Protein AF-A0A0A9G4P6-F1 (afdb_monomer_lite)

Structure (mmCIF, N/CA/C/O backbone):
data_AF-A0A0A9G4P6-F1
#
_entry.id   AF-A0A0A9G4P6-F1
#
loop_
_atom_site.group_PDB
_atom_site.id
_atom_site.type_symbol
_atom_site.label_atom_id
_atom_site.label_alt_id
_atom_site.label_comp_id
_atom_site.label_asym_id
_atom_site.label_entity_id
_atom_site.label_seq_id
_atom_site.pdbx_PDB_ins_code
_atom_site.Cartn_x
_atom_site.Cartn_y
_atom_site.Cartn_z
_atom_site.occupancy
_atom_site.B_iso_or_equiv
_atom_site.auth_seq_id
_atom_site.auth_comp_id
_atom_site.auth_asym_id
_atom_site.auth_atom_id
_atom_site.pdbx_PDB_model_num
ATOM 1 N N . MET A 1 1 ? -52.754 10.888 39.721 1.00 36.53 1 MET A N 1
ATOM 2 C CA . MET A 1 1 ? -52.161 9.780 40.497 1.00 36.53 1 MET A CA 1
ATOM 3 C C . MET A 1 1 ? -51.011 9.268 39.647 1.00 36.53 1 MET A C 1
ATOM 5 O O . MET A 1 1 ? -51.289 8.807 38.555 1.00 36.53 1 MET A O 1
ATOM 9 N N . GLU A 1 2 ? -49.732 9.461 39.947 1.00 39.88 2 GLU A N 1
ATOM 10 C CA . GLU A 1 2 ? -49.059 9.785 41.205 1.00 39.88 2 GLU A CA 1
ATOM 11 C C . GLU A 1 2 ? -47.703 10.441 40.868 1.00 39.88 2 GLU A C 1
ATOM 13 O O . GLU A 1 2 ? -46.957 9.932 40.034 1.00 39.88 2 GLU A O 1
ATOM 18 N N . GLU A 1 3 ? -47.410 11.591 41.478 1.00 41.75 3 GLU A N 1
ATOM 19 C CA . GLU A 1 3 ? -46.043 12.083 41.680 1.00 41.75 3 GLU A CA 1
ATOM 20 C C . GLU A 1 3 ? -45.411 11.261 42.805 1.00 41.75 3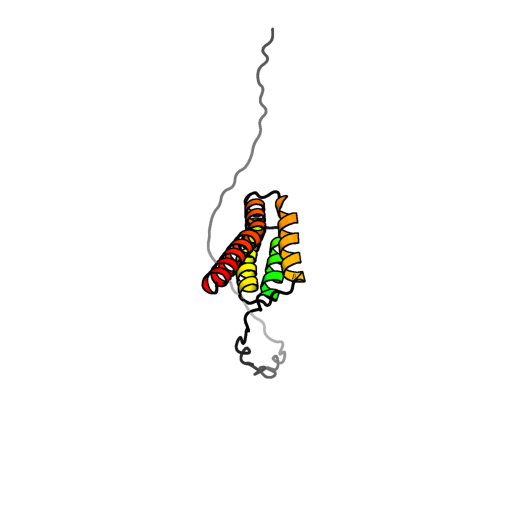 GLU A C 1
ATOM 22 O O . GLU A 1 3 ? -46.070 11.009 43.813 1.00 41.75 3 GLU A O 1
ATOM 27 N N . SER A 1 4 ? -44.115 10.961 42.726 1.00 42.72 4 SER A N 1
ATOM 28 C CA . SER A 1 4 ? -43.300 10.863 43.939 1.00 42.72 4 SER A CA 1
ATOM 29 C C . SER A 1 4 ? -41.861 11.279 43.674 1.00 42.72 4 SER A C 1
ATOM 31 O O . SER A 1 4 ? -41.212 10.866 42.716 1.00 42.72 4 SER A O 1
ATOM 33 N N . ARG A 1 5 ? -41.429 12.194 44.536 1.00 46.38 5 ARG A N 1
ATOM 34 C CA . ARG A 1 5 ? -40.248 13.044 44.468 1.00 46.38 5 ARG A CA 1
ATOM 35 C C . ARG A 1 5 ? -39.098 12.414 45.265 1.00 46.38 5 ARG A C 1
ATOM 37 O O . ARG A 1 5 ? -39.321 11.870 46.336 1.00 46.38 5 ARG A O 1
ATOM 44 N N . ILE A 1 6 ? -37.889 12.556 44.722 1.00 52.62 6 ILE A N 1
ATOM 45 C CA . ILE A 1 6 ? -36.623 12.972 45.365 1.00 52.62 6 ILE A CA 1
ATOM 46 C C . ILE A 1 6 ? -36.417 12.632 46.855 1.00 52.62 6 ILE A C 1
ATOM 48 O O . ILE A 1 6 ? -37.050 13.270 47.683 1.00 52.62 6 ILE A O 1
ATOM 52 N N . LEU A 1 7 ? -35.373 11.840 47.164 1.00 45.16 7 LEU A N 1
ATOM 53 C CA . LEU A 1 7 ? -34.382 12.010 48.261 1.00 45.16 7 LEU A CA 1
ATOM 54 C C . LEU A 1 7 ? -33.135 11.172 47.868 1.00 45.16 7 LEU A C 1
ATOM 56 O O . LEU A 1 7 ? -33.263 9.976 47.648 1.00 45.16 7 LEU A O 1
ATOM 60 N N . SER A 1 8 ? -31.973 11.720 47.496 1.00 42.62 8 SER A N 1
ATOM 61 C CA . SER A 1 8 ? -30.941 12.421 48.286 1.00 42.62 8 SER A CA 1
ATOM 62 C C . SER A 1 8 ? -30.312 11.599 49.426 1.00 42.62 8 SER A C 1
ATOM 64 O O . SER A 1 8 ? -30.886 11.464 50.501 1.00 42.62 8 SER A O 1
ATOM 66 N N . SER A 1 9 ? -29.091 11.110 49.182 1.00 45.00 9 SER A N 1
ATOM 67 C CA . SER A 1 9 ? -28.026 10.754 50.138 1.00 45.00 9 SER A CA 1
ATOM 68 C C . SER A 1 9 ? -26.774 10.542 49.264 1.00 45.00 9 SER A C 1
ATOM 70 O O . SER A 1 9 ? -26.799 9.702 48.378 1.00 45.00 9 SER A O 1
ATOM 72 N N . GLY A 1 10 ? -25.694 11.321 49.270 1.00 38.53 10 GLY A N 1
ATOM 73 C CA . GLY A 1 10 ? -25.133 12.200 50.279 1.00 38.53 10 GLY A CA 1
ATOM 74 C C . GLY A 1 10 ? -24.038 11.455 51.034 1.00 38.53 10 GLY A C 1
ATOM 75 O O . GLY A 1 10 ? -24.372 10.850 52.043 1.00 38.53 10 GLY A O 1
ATOM 76 N N . HIS A 1 11 ? -22.772 11.549 50.591 1.00 40.59 11 HIS A N 1
ATOM 77 C CA . HIS A 1 11 ? -21.598 11.995 51.380 1.00 40.59 11 HIS A CA 1
ATOM 78 C C . HIS A 1 11 ? -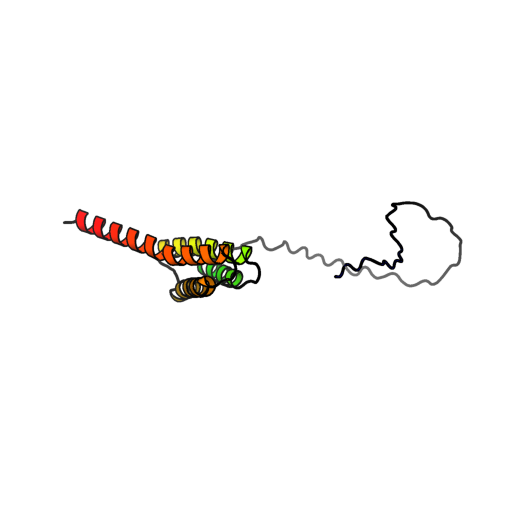20.255 11.840 50.607 1.00 40.59 11 HIS A C 1
ATOM 80 O O . HIS A 1 11 ? -20.215 11.107 49.621 1.00 40.59 11 HIS A O 1
ATOM 86 N N . PRO A 1 12 ? -19.194 12.599 50.977 1.00 50.03 12 PRO A N 1
ATOM 87 C CA . PRO A 1 12 ? -18.209 13.186 50.049 1.00 50.03 12 PRO A CA 1
ATOM 88 C C . PRO A 1 12 ? -16.737 12.772 50.326 1.00 50.03 12 PRO A C 1
ATOM 90 O O . PRO A 1 12 ? -16.500 11.876 51.131 1.00 50.03 12 PRO A O 1
ATOM 93 N N . THR A 1 13 ? -15.778 13.534 49.748 1.00 39.53 13 THR A N 1
ATOM 94 C CA . THR A 1 13 ? -14.382 13.799 50.225 1.00 39.53 13 THR A CA 1
ATOM 95 C C . THR A 1 13 ? -13.279 12.986 49.512 1.00 39.53 13 THR A C 1
ATOM 97 O O . THR A 1 13 ? -13.411 11.782 49.376 1.00 39.53 13 THR A O 1
ATOM 100 N N . ALA A 1 14 ? -12.148 13.516 49.021 1.00 44.56 14 ALA A N 1
ATOM 101 C CA . ALA A 1 14 ? -11.535 14.850 49.016 1.00 44.56 14 ALA A CA 1
ATOM 102 C C . ALA A 1 14 ? -10.689 15.040 47.742 1.00 44.56 14 ALA A C 1
ATOM 104 O O . ALA A 1 14 ? -10.095 14.097 47.222 1.00 44.56 14 ALA A O 1
ATOM 105 N N . ALA A 1 15 ? -10.573 16.296 47.315 1.00 44.50 15 ALA A N 1
ATOM 106 C CA . ALA A 1 15 ? -9.514 16.779 46.443 1.00 44.50 15 ALA A CA 1
ATOM 107 C C . ALA A 1 15 ? -8.233 17.050 47.252 1.00 44.50 15 ALA A C 1
ATOM 109 O O . ALA A 1 15 ? -8.311 17.509 48.391 1.00 44.50 15 ALA A O 1
ATOM 110 N N . ALA A 1 16 ? -7.067 16.875 46.634 1.00 38.06 16 ALA A N 1
ATOM 111 C CA . ALA A 1 16 ? -5.864 17.608 47.011 1.00 38.06 16 ALA A CA 1
ATOM 112 C C . ALA A 1 16 ? -5.024 17.872 45.756 1.00 38.06 16 ALA A C 1
ATOM 114 O O . ALA A 1 16 ? -4.481 16.957 45.139 1.00 38.06 16 ALA A O 1
ATOM 115 N N . SER A 1 17 ? -4.960 19.145 45.376 1.00 37.06 17 SER A N 1
ATOM 116 C CA . SER A 1 17 ? -4.044 19.670 44.368 1.00 37.06 17 SER A CA 1
ATOM 117 C C . SER A 1 17 ? -2.688 20.005 44.996 1.00 37.06 17 SER A C 1
ATOM 119 O O . SER A 1 17 ? -2.644 20.570 46.079 1.00 37.06 17 SER A O 1
ATOM 121 N N . SER A 1 18 ? -1.627 19.700 44.241 1.00 35.84 18 SER A N 1
ATOM 122 C CA . SER A 1 18 ? -0.380 20.457 44.010 1.00 35.84 18 SER A CA 1
ATOM 123 C C . SER A 1 18 ? 0.297 21.234 45.153 1.00 35.84 18 SER A C 1
ATOM 125 O O . SER A 1 18 ? -0.267 22.190 45.673 1.00 35.84 18 SER A O 1
ATOM 127 N N . SER A 1 19 ? 1.608 21.009 45.326 1.00 37.25 19 SER A N 1
ATOM 128 C CA . SER A 1 19 ? 2.570 22.126 45.302 1.00 37.25 19 SER A CA 1
ATOM 129 C C . SER A 1 19 ? 4.022 21.686 45.070 1.00 37.25 19 SER A C 1
ATOM 131 O O . SER A 1 19 ? 4.481 20.652 45.547 1.00 37.25 19 SER A O 1
ATOM 133 N N . PHE A 1 20 ? 4.707 22.545 44.319 1.00 36.03 20 PHE A N 1
ATOM 134 C CA . PHE A 1 20 ? 6.096 22.546 43.873 1.00 36.03 20 PHE A CA 1
ATOM 135 C C . PHE A 1 20 ? 7.147 22.768 44.985 1.00 36.03 20 PHE A C 1
ATOM 137 O O . PHE A 1 20 ? 6.913 23.525 45.917 1.00 36.03 20 PHE A O 1
ATOM 144 N N . LEU A 1 21 ? 8.346 22.226 44.717 1.00 40.72 21 LEU A N 1
ATOM 145 C CA . LEU A 1 21 ? 9.709 22.734 44.987 1.00 40.72 21 LEU A CA 1
ATOM 146 C C . LEU A 1 21 ? 10.215 23.046 46.418 1.00 40.72 21 LEU A C 1
ATOM 148 O O . LEU A 1 21 ? 9.710 23.911 47.119 1.00 40.72 21 LEU A O 1
ATOM 152 N N . ALA A 1 22 ? 11.433 22.519 46.636 1.00 34.62 22 ALA A N 1
ATOM 153 C CA . ALA A 1 22 ? 12.646 23.194 47.134 1.00 34.62 22 ALA A CA 1
ATOM 154 C C . ALA A 1 22 ? 13.140 22.916 48.569 1.00 34.62 22 ALA A C 1
ATOM 156 O O . ALA A 1 22 ? 12.433 23.150 49.538 1.00 34.62 22 ALA A O 1
ATOM 157 N N . ARG A 1 23 ? 14.466 22.644 48.617 1.00 38.22 23 ARG A N 1
ATOM 158 C CA . ARG A 1 23 ? 15.457 22.982 49.674 1.00 38.22 23 ARG A CA 1
ATOM 159 C C . ARG A 1 23 ? 15.334 22.220 51.006 1.00 38.22 23 ARG A C 1
ATOM 161 O O . ARG A 1 23 ? 14.251 22.092 51.537 1.00 38.22 23 ARG A O 1
ATOM 168 N N . SER A 1 24 ? 16.375 21.716 51.674 1.00 34.97 24 SER A N 1
ATOM 169 C CA . SER A 1 24 ? 17.844 21.751 51.571 1.00 34.97 24 SER A CA 1
ATOM 170 C C . SER A 1 24 ? 18.406 20.661 52.516 1.00 34.97 24 SER A C 1
ATOM 172 O O . SER A 1 24 ? 17.766 20.351 53.516 1.00 34.97 24 SER A O 1
ATOM 174 N N . HIS A 1 25 ? 19.616 20.143 52.267 1.00 43.25 25 HIS A N 1
ATOM 175 C CA . HIS A 1 25 ? 20.457 19.473 53.289 1.00 43.25 25 HIS A CA 1
ATOM 176 C C . HIS A 1 25 ? 20.969 20.503 54.328 1.00 43.25 25 HIS A C 1
ATOM 178 O O . HIS A 1 25 ? 21.047 21.682 53.960 1.00 43.25 25 HIS A O 1
ATOM 184 N N . PRO A 1 26 ? 21.337 20.127 55.582 1.00 45.78 26 PRO A N 1
ATOM 185 C CA . PRO A 1 26 ? 22.741 19.742 55.874 1.00 45.78 26 PRO A CA 1
ATOM 186 C C . PRO A 1 26 ? 23.008 18.855 57.130 1.00 45.78 26 PRO A C 1
ATOM 188 O O . PRO A 1 26 ? 22.168 18.725 58.014 1.00 45.78 26 PRO A O 1
ATOM 191 N N . GLY A 1 27 ? 24.251 18.350 57.233 1.00 32.62 27 GLY A N 1
ATOM 192 C CA . GLY A 1 27 ? 24.921 17.860 58.462 1.00 32.62 27 GLY A CA 1
ATOM 193 C C . GLY A 1 27 ? 25.325 16.382 58.358 1.00 32.62 27 GLY A C 1
ATOM 194 O O . GLY A 1 27 ? 24.446 15.534 58.366 1.00 32.62 27 GLY A O 1
ATOM 195 N N . LEU A 1 28 ? 26.567 15.957 58.078 1.00 40.78 28 LEU A N 1
ATOM 196 C CA . LEU A 1 28 ? 27.918 16.257 58.602 1.00 40.78 28 LEU A CA 1
ATOM 197 C C . LEU A 1 28 ? 28.144 15.795 60.051 1.00 40.78 28 LEU A C 1
ATOM 199 O O . LEU A 1 28 ? 27.736 16.493 60.967 1.00 40.78 28 LEU A O 1
ATOM 203 N N . ILE A 1 29 ? 28.802 14.634 60.191 1.00 48.56 29 ILE A N 1
ATOM 204 C CA . ILE A 1 29 ? 29.893 14.219 61.111 1.00 48.56 29 ILE A CA 1
ATOM 205 C C . ILE A 1 29 ? 30.197 12.733 60.800 1.00 48.56 29 ILE A C 1
ATOM 207 O O . ILE A 1 29 ? 29.315 12.034 60.311 1.00 48.56 29 ILE A O 1
ATOM 211 N N . ASP A 1 30 ? 31.318 12.103 61.123 1.00 36.75 30 ASP A N 1
ATOM 212 C CA . ASP A 1 30 ? 32.750 12.410 61.168 1.00 36.75 30 ASP A CA 1
ATOM 213 C C . ASP A 1 30 ? 33.433 11.053 61.483 1.00 36.75 30 ASP A C 1
ATOM 215 O O . ASP A 1 30 ? 32.822 10.207 62.131 1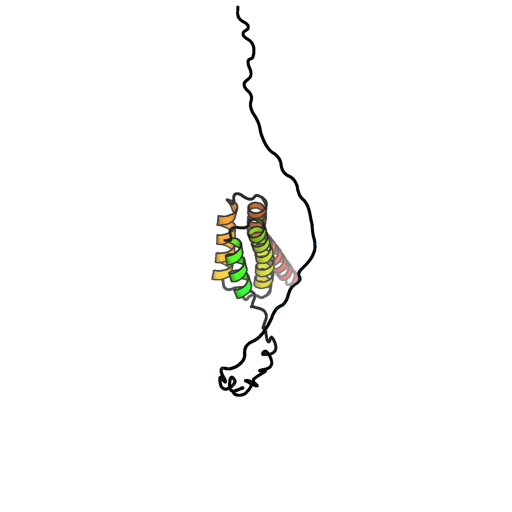.00 36.75 30 ASP A O 1
ATOM 219 N N . GLU A 1 31 ? 34.661 10.857 61.001 1.00 43.97 31 GLU A N 1
ATOM 220 C CA . GLU A 1 31 ? 35.662 9.837 61.380 1.00 43.97 31 GLU A CA 1
ATOM 221 C C . GLU A 1 31 ? 35.307 8.325 61.436 1.00 43.97 31 GLU A C 1
ATOM 223 O O . GLU A 1 31 ? 34.536 7.852 62.265 1.00 43.97 31 GLU A O 1
ATOM 228 N N . ARG A 1 32 ? 36.055 7.496 60.675 1.00 42.72 32 ARG A N 1
ATOM 229 C CA . ARG A 1 32 ? 37.221 6.734 61.205 1.00 42.72 32 ARG A CA 1
ATOM 230 C C . ARG A 1 32 ? 37.741 5.654 60.229 1.00 42.72 32 ARG A C 1
ATOM 232 O O . ARG A 1 32 ? 37.234 4.546 60.148 1.00 42.72 32 ARG A O 1
ATOM 239 N N . ILE A 1 33 ? 38.787 6.043 59.502 1.00 44.84 33 ILE A N 1
ATOM 240 C CA . ILE A 1 33 ? 40.035 5.343 59.129 1.00 44.84 33 ILE A CA 1
ATOM 241 C C . ILE A 1 33 ? 40.064 3.791 59.039 1.00 44.84 33 ILE A C 1
ATOM 243 O O . ILE A 1 33 ? 39.925 3.085 60.033 1.00 44.84 33 ILE A O 1
ATOM 247 N N . ALA A 1 34 ? 40.526 3.361 57.852 1.00 46.22 34 ALA A N 1
ATOM 248 C CA . ALA A 1 34 ? 41.326 2.175 57.498 1.00 46.22 34 ALA A CA 1
ATOM 249 C C . ALA A 1 34 ? 40.631 0.835 57.195 1.00 46.22 34 ALA A C 1
ATOM 251 O O . ALA A 1 34 ? 40.487 -0.030 58.051 1.00 46.22 34 ALA A O 1
ATOM 252 N N . ALA A 1 35 ? 40.449 0.589 55.896 1.00 42.91 35 ALA A N 1
ATOM 253 C CA . ALA A 1 35 ? 40.930 -0.643 55.278 1.00 42.91 35 ALA A CA 1
ATOM 254 C C . ALA A 1 35 ? 41.494 -0.305 53.888 1.00 42.91 35 ALA A C 1
ATOM 256 O O . ALA A 1 35 ? 40.798 0.228 53.025 1.00 42.91 35 ALA A O 1
ATOM 257 N N . THR A 1 36 ? 42.792 -0.540 53.721 1.00 50.53 36 THR A N 1
ATOM 258 C CA . THR A 1 36 ? 43.507 -0.452 52.448 1.00 50.53 36 THR A CA 1
ATOM 259 C C . THR A 1 36 ? 43.037 -1.594 51.558 1.00 50.53 36 THR A C 1
ATOM 261 O O . THR A 1 36 ? 43.455 -2.726 51.771 1.00 50.53 36 THR A O 1
ATOM 264 N N . GLU A 1 37 ? 42.209 -1.305 50.558 1.00 48.00 37 GLU A N 1
ATOM 265 C CA . GLU A 1 37 ? 41.957 -2.239 49.459 1.00 48.00 37 GLU A CA 1
ATOM 266 C C . GLU A 1 37 ? 42.699 -1.746 48.202 1.00 48.00 37 GLU A C 1
ATOM 268 O O . GLU A 1 37 ? 42.609 -0.557 47.867 1.00 48.00 37 GLU A O 1
ATOM 273 N N . PRO A 1 38 ? 43.490 -2.601 47.524 1.00 47.50 38 PRO A N 1
ATOM 274 C CA . PRO A 1 38 ? 44.304 -2.201 46.381 1.00 47.50 38 PRO A CA 1
ATOM 275 C C . PRO A 1 38 ? 43.405 -1.758 45.223 1.00 47.50 38 PRO A C 1
ATOM 277 O O . PRO A 1 38 ? 42.450 -2.445 44.868 1.00 47.50 38 PRO A O 1
ATOM 280 N N . GLY A 1 39 ? 43.708 -0.598 44.637 1.00 47.47 39 GLY A N 1
ATOM 281 C CA . GLY A 1 39 ? 42.863 0.039 43.627 1.00 47.47 39 GLY A CA 1
ATOM 282 C C . GLY A 1 39 ? 42.539 -0.853 42.417 1.00 47.47 39 GLY A C 1
ATOM 283 O O . GLY A 1 39 ? 43.314 -1.752 42.078 1.00 47.47 39 GLY A O 1
ATOM 284 N N . PRO A 1 40 ? 41.424 -0.592 41.709 1.00 49.06 40 PRO A N 1
ATOM 285 C CA . PRO A 1 40 ? 41.115 -1.320 40.493 1.00 49.06 40 PRO A CA 1
ATOM 286 C C . PRO A 1 40 ? 42.206 -1.022 39.468 1.00 49.06 40 PRO A C 1
ATOM 288 O O . PRO A 1 40 ? 42.416 0.125 39.065 1.00 49.06 40 PRO A O 1
ATOM 291 N N . SER A 1 41 ? 42.917 -2.066 39.049 1.00 48.53 41 SER A N 1
ATOM 292 C CA . SER A 1 41 ? 43.836 -1.989 37.927 1.00 48.53 41 SER A CA 1
ATOM 293 C C . SER A 1 41 ? 43.090 -1.392 36.734 1.00 48.53 41 SER A C 1
ATOM 295 O O . SER A 1 41 ? 42.174 -2.015 36.193 1.00 48.53 41 SER A O 1
ATOM 297 N N . LEU A 1 42 ? 43.483 -0.188 36.315 1.00 58.91 42 LEU A N 1
ATOM 298 C CA . LEU A 1 42 ? 43.141 0.379 35.014 1.00 58.91 42 LEU A CA 1
ATOM 299 C C . LEU A 1 42 ? 43.843 -0.460 33.942 1.00 58.91 42 LEU A C 1
ATOM 301 O O . LEU A 1 42 ? 44.843 -0.067 33.342 1.00 58.91 42 LEU A O 1
ATOM 305 N N . ALA A 1 43 ? 43.317 -1.660 33.715 1.00 50.41 43 ALA A N 1
ATOM 306 C CA . ALA A 1 43 ? 43.641 -2.465 32.564 1.00 50.41 43 ALA A CA 1
ATOM 307 C C . ALA A 1 43 ? 43.088 -1.731 31.339 1.00 50.41 43 ALA A C 1
ATOM 309 O O . ALA A 1 43 ? 41.910 -1.802 31.013 1.00 50.41 43 ALA A O 1
ATOM 310 N N . LYS A 1 44 ? 43.981 -0.959 30.717 1.00 54.62 44 LYS A N 1
ATOM 311 C CA . LYS A 1 44 ? 44.082 -0.761 29.271 1.00 54.62 44 LYS A CA 1
ATOM 312 C C . LYS A 1 44 ? 42.740 -0.469 28.583 1.00 54.62 44 LYS A C 1
ATOM 314 O O . LYS A 1 44 ? 42.044 -1.373 28.134 1.00 54.62 44 LYS A O 1
ATOM 319 N N . ARG A 1 45 ? 42.441 0.829 28.425 1.00 60.78 45 ARG A N 1
ATOM 320 C CA . ARG A 1 45 ? 41.433 1.351 27.482 1.00 60.78 45 ARG A CA 1
ATOM 321 C C . ARG A 1 45 ? 41.413 0.493 26.204 1.00 60.78 45 ARG A C 1
ATOM 323 O O . ARG A 1 45 ? 42.449 0.446 25.531 1.00 60.78 45 ARG A O 1
ATOM 330 N N . PRO A 1 46 ? 40.280 -0.113 25.816 1.00 51.69 46 PRO A N 1
ATOM 331 C CA . PRO A 1 46 ? 40.119 -0.629 24.469 1.00 51.69 46 PRO A CA 1
ATOM 332 C C . PRO A 1 46 ? 40.142 0.566 23.512 1.00 51.69 46 PRO A C 1
ATOM 334 O O . PRO A 1 46 ? 39.147 1.255 23.309 1.00 51.69 46 PRO A O 1
ATOM 337 N N . ARG A 1 47 ? 41.314 0.878 22.952 1.00 60.81 47 ARG A N 1
ATOM 338 C CA . ARG A 1 47 ? 41.386 1.709 21.752 1.00 60.81 47 ARG A CA 1
ATOM 339 C C . ARG A 1 47 ? 40.991 0.831 20.578 1.00 60.81 47 ARG A C 1
ATOM 341 O O . ARG A 1 47 ? 41.857 0.255 19.935 1.00 60.81 47 ARG A O 1
ATOM 348 N N . VAL A 1 48 ? 39.697 0.761 20.309 1.00 55.84 48 VAL A N 1
ATOM 349 C CA . VAL A 1 48 ? 39.192 0.544 18.954 1.00 55.84 48 VAL A CA 1
ATOM 350 C C . VAL A 1 48 ? 38.010 1.490 18.791 1.00 55.84 48 VAL A C 1
ATOM 352 O O . VAL A 1 48 ? 36.853 1.109 18.917 1.00 55.84 48 VAL A O 1
ATOM 355 N N . ALA A 1 49 ? 38.317 2.763 18.539 1.00 61.66 49 ALA A N 1
ATOM 356 C CA . ALA A 1 49 ? 37.430 3.557 17.706 1.00 61.66 49 ALA A CA 1
ATOM 357 C C . ALA A 1 49 ? 37.606 2.994 16.292 1.00 61.66 49 ALA A C 1
ATOM 359 O O . ALA A 1 49 ? 38.438 3.473 15.525 1.00 61.66 49 ALA A O 1
ATOM 360 N N . ALA A 1 50 ? 36.917 1.889 16.001 1.00 65.88 50 ALA A N 1
ATOM 361 C CA . ALA A 1 50 ? 36.617 1.574 14.621 1.00 65.88 50 ALA A CA 1
ATOM 362 C C . ALA A 1 50 ? 35.731 2.726 14.159 1.00 65.88 50 ALA A C 1
ATOM 364 O O . ALA A 1 50 ? 34.694 2.993 14.773 1.00 65.88 50 ALA A O 1
ATOM 365 N N . GLU A 1 51 ? 36.204 3.462 13.159 1.00 62.38 51 GLU A N 1
ATOM 366 C CA . GLU A 1 51 ? 35.356 4.393 12.436 1.00 62.38 51 GLU A CA 1
ATOM 367 C C . GLU A 1 51 ? 34.060 3.641 12.089 1.00 62.38 51 GLU A C 1
ATOM 369 O O . GLU A 1 51 ? 34.152 2.492 11.630 1.00 62.38 51 GLU A O 1
ATOM 374 N N . PRO A 1 52 ? 32.862 4.191 12.374 1.00 65.06 52 PRO A N 1
ATOM 375 C CA . PRO A 1 52 ? 31.646 3.566 11.884 1.00 65.06 52 PRO A CA 1
ATOM 376 C C . PRO A 1 52 ? 31.828 3.374 10.377 1.00 65.06 52 PRO A C 1
ATOM 378 O O . PRO A 1 52 ? 32.244 4.330 9.716 1.00 65.06 52 PRO A O 1
ATOM 381 N N . PRO A 1 53 ? 31.592 2.165 9.830 1.00 63.09 53 PRO A N 1
ATOM 382 C CA . PRO A 1 53 ? 31.672 1.978 8.393 1.00 63.09 53 PRO A CA 1
ATOM 383 C C . PRO A 1 53 ? 30.824 3.075 7.762 1.00 63.09 53 PRO A C 1
ATOM 385 O O . PRO A 1 53 ? 29.664 3.251 8.154 1.00 63.09 53 PRO A O 1
ATOM 388 N N . ALA A 1 54 ? 31.432 3.853 6.858 1.00 62.81 54 ALA A N 1
ATOM 389 C CA . ALA A 1 54 ? 30.717 4.864 6.097 1.00 62.81 54 ALA A CA 1
ATOM 390 C C . ALA A 1 54 ? 29.406 4.225 5.625 1.00 62.81 54 ALA A C 1
ATOM 392 O O . ALA A 1 54 ? 29.455 3.076 5.167 1.00 62.81 54 ALA A O 1
ATOM 393 N N . PRO A 1 55 ? 28.247 4.885 5.789 1.00 56.56 55 PRO A N 1
ATOM 394 C CA . PRO A 1 55 ? 26.973 4.309 5.408 1.00 56.56 55 PRO A CA 1
ATOM 395 C C . PRO A 1 55 ? 26.944 4.199 3.883 1.00 56.56 55 PRO A C 1
ATOM 397 O O . PRO A 1 55 ? 26.389 5.033 3.180 1.00 56.56 55 PRO A O 1
ATOM 400 N N . GLY A 1 56 ? 27.554 3.140 3.357 1.00 54.59 56 GLY A N 1
ATOM 401 C CA . GLY A 1 56 ? 27.365 2.629 2.013 1.00 54.59 56 GLY A CA 1
ATOM 402 C C . GLY A 1 56 ? 26.018 1.927 1.967 1.00 54.59 56 GLY A C 1
ATOM 403 O O . GLY A 1 56 ? 25.935 0.742 1.661 1.00 54.59 56 GLY A O 1
ATOM 404 N N . GLY A 1 57 ? 24.963 2.637 2.361 1.00 52.12 57 GLY A N 1
ATOM 405 C CA . GLY A 1 57 ? 23.601 2.190 2.176 1.00 52.12 57 GLY A CA 1
ATOM 406 C C . GLY A 1 57 ? 23.278 2.367 0.707 1.00 52.12 57 GLY A C 1
ATOM 407 O O . GLY A 1 57 ? 22.808 3.426 0.304 1.00 52.12 57 GLY A O 1
ATOM 408 N N . SER A 1 58 ? 23.552 1.343 -0.103 1.00 63.44 58 SER A N 1
ATOM 409 C CA . SER A 1 58 ? 22.796 1.180 -1.341 1.00 63.44 58 SER A CA 1
ATOM 410 C C . SER A 1 58 ? 21.328 1.210 -0.929 1.00 63.44 58 SER A C 1
ATOM 412 O O . SER A 1 58 ? 20.910 0.406 -0.091 1.00 63.44 58 SER A O 1
ATOM 414 N N . ALA A 1 59 ? 20.591 2.213 -1.415 1.00 69.50 59 ALA A N 1
ATOM 415 C CA . ALA A 1 59 ? 19.169 2.317 -1.138 1.00 69.50 59 ALA A CA 1
ATOM 416 C C . ALA A 1 59 ? 18.519 0.966 -1.479 1.00 69.50 59 ALA A C 1
ATOM 418 O O . ALA A 1 59 ? 18.882 0.373 -2.504 1.00 69.50 59 ALA A O 1
ATOM 419 N N . PRO A 1 60 ? 17.636 0.435 -0.613 1.00 75.44 60 PRO A N 1
ATOM 420 C CA . PRO A 1 60 ? 16.964 -0.820 -0.900 1.00 75.44 6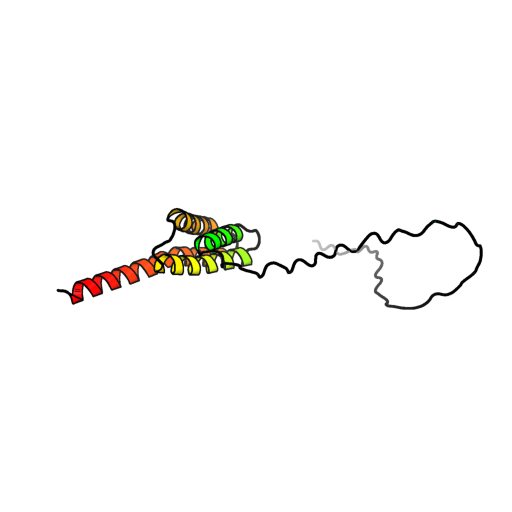0 PRO A CA 1
ATOM 421 C C . PRO A 1 60 ? 16.300 -0.707 -2.272 1.00 75.44 60 PRO A C 1
ATOM 423 O O . PRO A 1 60 ? 15.602 0.263 -2.546 1.00 75.44 60 PRO A O 1
ATOM 426 N N . GLY A 1 61 ? 16.567 -1.677 -3.149 1.00 87.88 61 GLY A N 1
ATOM 427 C CA . GLY A 1 61 ? 15.962 -1.689 -4.477 1.00 87.88 61 GLY A CA 1
ATOM 428 C C . GLY A 1 61 ? 14.430 -1.709 -4.386 1.00 87.88 61 GLY A C 1
ATOM 429 O O . GLY A 1 61 ? 13.884 -2.132 -3.359 1.00 87.88 61 GLY A O 1
ATOM 430 N N . PRO A 1 62 ? 13.724 -1.341 -5.466 1.00 89.56 62 PRO A N 1
ATOM 431 C CA . PRO A 1 62 ? 12.272 -1.151 -5.445 1.00 89.56 62 PRO A CA 1
ATOM 432 C C . PRO A 1 62 ? 11.526 -2.404 -4.961 1.00 89.56 62 PRO A C 1
ATOM 434 O O . PRO A 1 62 ? 10.507 -2.317 -4.283 1.00 89.56 62 PRO A O 1
ATOM 437 N N . GLU A 1 63 ? 12.050 -3.602 -5.239 1.00 91.62 63 GLU A N 1
ATOM 438 C CA . GLU A 1 63 ? 11.458 -4.853 -4.756 1.00 91.62 63 GLU A CA 1
ATOM 439 C C . GLU A 1 63 ? 11.518 -4.999 -3.227 1.00 91.62 63 GLU A C 1
ATOM 441 O O . GLU A 1 63 ? 10.550 -5.432 -2.597 1.00 91.62 63 GLU A O 1
ATOM 446 N N . ALA A 1 64 ? 12.648 -4.637 -2.621 1.00 92.88 64 ALA A N 1
ATOM 447 C CA . ALA A 1 64 ? 12.809 -4.664 -1.173 1.00 92.88 64 ALA A CA 1
ATOM 448 C C . ALA A 1 64 ? 11.918 -3.606 -0.509 1.00 92.88 64 ALA A C 1
ATOM 450 O O . ALA A 1 64 ? 11.284 -3.891 0.509 1.00 92.88 64 ALA A O 1
ATOM 451 N N . GLU A 1 65 ? 11.807 -2.428 -1.124 1.00 94.62 65 GLU A N 1
ATOM 452 C CA . GLU A 1 65 ? 10.910 -1.366 -0.675 1.00 94.62 65 GLU A CA 1
ATOM 453 C C . GLU A 1 65 ? 9.437 -1.796 -0.738 1.00 94.62 65 GLU A C 1
ATOM 455 O O . GLU A 1 65 ? 8.724 -1.697 0.261 1.00 94.62 65 GLU A O 1
ATOM 460 N N . ALA A 1 66 ? 8.994 -2.397 -1.846 1.00 95.06 66 ALA A N 1
ATOM 461 C CA . ALA A 1 66 ? 7.640 -2.932 -1.972 1.00 95.06 66 ALA A CA 1
ATOM 462 C C . ALA A 1 66 ? 7.324 -3.969 -0.882 1.00 95.06 66 ALA A C 1
ATOM 464 O O . ALA A 1 66 ? 6.260 -3.929 -0.264 1.00 95.06 66 ALA A O 1
ATOM 465 N N . ARG A 1 67 ? 8.258 -4.882 -0.583 1.00 95.75 67 ARG A N 1
ATOM 466 C CA . ARG A 1 67 ? 8.090 -5.882 0.488 1.00 95.75 67 ARG A CA 1
ATOM 467 C C . ARG A 1 67 ? 8.003 -5.238 1.876 1.00 95.75 67 ARG A C 1
ATOM 469 O O . ARG A 1 67 ? 7.200 -5.680 2.705 1.00 95.75 67 ARG A O 1
ATOM 476 N N . ALA A 1 68 ? 8.795 -4.197 2.134 1.00 97.12 68 ALA A N 1
ATOM 477 C CA . ALA A 1 68 ? 8.737 -3.443 3.384 1.00 97.12 68 ALA A CA 1
ATOM 478 C C . ALA A 1 68 ? 7.388 -2.724 3.535 1.00 97.12 68 ALA A C 1
ATOM 480 O O . ALA A 1 68 ? 6.739 -2.840 4.576 1.00 97.12 68 ALA A O 1
ATOM 481 N N . LEU A 1 69 ? 6.912 -2.074 2.473 1.00 97.94 69 LEU A N 1
ATOM 482 C CA . LEU A 1 69 ? 5.623 -1.390 2.463 1.00 97.94 69 LEU A CA 1
ATOM 483 C C . LEU A 1 69 ? 4.451 -2.368 2.611 1.00 97.94 69 LEU A C 1
ATOM 485 O O . LEU A 1 69 ? 3.554 -2.106 3.403 1.00 97.94 69 LEU A O 1
ATOM 489 N N . VAL A 1 70 ? 4.472 -3.534 1.955 1.00 97.62 70 VAL A N 1
ATOM 490 C CA . VAL A 1 70 ? 3.472 -4.596 2.196 1.00 97.62 70 VAL A CA 1
ATOM 491 C C . VAL A 1 70 ? 3.468 -5.023 3.665 1.00 97.62 70 VAL A C 1
ATOM 493 O O . VAL A 1 70 ? 2.406 -5.233 4.248 1.00 97.62 70 VAL A O 1
ATOM 496 N N . SER A 1 71 ? 4.639 -5.118 4.297 1.00 97.62 71 SER A N 1
ATOM 497 C CA . SER A 1 71 ? 4.729 -5.445 5.724 1.00 97.62 71 SER A CA 1
ATOM 498 C C . SER A 1 71 ? 4.106 -4.345 6.593 1.00 97.62 71 SER A C 1
ATOM 500 O O . SER A 1 71 ? 3.328 -4.647 7.497 1.00 97.62 71 SER A O 1
ATOM 502 N N . MET A 1 72 ? 4.366 -3.070 6.282 1.00 98.12 72 MET A N 1
ATOM 503 C CA . MET A 1 72 ? 3.746 -1.925 6.963 1.00 98.12 72 MET A CA 1
ATOM 504 C C . MET A 1 72 ? 2.231 -1.851 6.741 1.00 98.12 72 MET A C 1
ATOM 506 O O . MET A 1 72 ? 1.486 -1.559 7.676 1.00 98.12 72 MET A O 1
ATOM 510 N N . ALA A 1 73 ? 1.762 -2.174 5.535 1.00 97.75 73 ALA A N 1
ATOM 511 C CA . ALA A 1 73 ? 0.349 -2.217 5.175 1.00 97.75 73 ALA A CA 1
ATOM 512 C C . ALA A 1 73 ? -0.435 -3.283 5.957 1.00 97.75 73 ALA A C 1
ATOM 514 O O . ALA A 1 73 ? -1.652 -3.201 6.044 1.00 97.75 73 ALA A O 1
ATOM 515 N N . ARG A 1 74 ? 0.241 -4.251 6.587 1.00 95.88 74 ARG A N 1
ATOM 516 C CA . ARG A 1 74 ? -0.372 -5.246 7.485 1.00 95.88 74 ARG A CA 1
ATOM 517 C C . ARG A 1 74 ? -0.290 -4.853 8.966 1.00 95.88 74 ARG A C 1
ATOM 519 O O . ARG A 1 74 ? -0.702 -5.624 9.828 1.00 95.88 74 ARG A O 1
ATOM 526 N N . GLY A 1 75 ? 0.263 -3.678 9.268 1.00 96.00 75 GLY A N 1
ATOM 527 C CA . GLY A 1 75 ? 0.432 -3.167 10.624 1.00 96.00 75 GLY A CA 1
ATOM 528 C C . GLY A 1 75 ? -0.867 -2.677 11.268 1.00 96.00 75 GLY A C 1
ATOM 529 O O . GLY A 1 75 ? -1.888 -2.456 10.620 1.00 96.00 75 GLY A O 1
ATOM 530 N N . ILE A 1 76 ? -0.825 -2.451 12.580 1.00 96.06 76 ILE A N 1
ATOM 531 C CA . ILE A 1 76 ? -2.023 -2.119 13.368 1.00 96.06 76 ILE A CA 1
ATOM 532 C C . ILE A 1 76 ? -2.481 -0.659 13.231 1.00 96.06 76 ILE A C 1
ATOM 534 O O . ILE A 1 76 ? -3.652 -0.367 13.457 1.00 96.06 76 ILE A O 1
ATOM 538 N N . TYR A 1 77 ? -1.597 0.258 12.828 1.00 97.44 77 TYR A N 1
ATOM 539 C CA . TYR A 1 77 ? -1.902 1.690 12.774 1.00 97.44 77 TYR A CA 1
ATOM 540 C C . TYR A 1 77 ? -2.513 2.088 11.421 1.00 97.44 77 TYR A C 1
ATOM 542 O O . TYR A 1 77 ? -1.809 2.002 10.411 1.00 97.44 77 TYR A O 1
ATOM 550 N N . PRO A 1 78 ? -3.771 2.577 11.375 1.00 98.00 78 PRO A N 1
ATOM 551 C CA . PRO A 1 78 ? -4.447 2.883 10.111 1.00 98.00 78 PRO A CA 1
ATOM 552 C C . PRO A 1 78 ? -3.703 3.902 9.248 1.00 98.00 78 PRO A C 1
ATOM 554 O O . PRO A 1 78 ? -3.546 3.703 8.045 1.00 98.00 78 PRO A O 1
ATOM 557 N N . LEU A 1 79 ? -3.148 4.945 9.872 1.00 97.88 79 LEU A N 1
ATOM 558 C CA . LEU A 1 79 ? -2.363 5.953 9.162 1.00 97.88 79 LEU A CA 1
ATOM 559 C C . LEU A 1 79 ? -1.141 5.338 8.462 1.00 97.88 79 LEU A C 1
ATOM 561 O O . LEU A 1 79 ? -0.911 5.605 7.286 1.00 97.88 79 LEU A O 1
ATOM 565 N N . ALA A 1 80 ? -0.396 4.472 9.156 1.00 98.12 80 ALA A N 1
ATOM 566 C CA . ALA A 1 80 ? 0.777 3.810 8.588 1.00 98.12 80 ALA A CA 1
ATOM 567 C C . ALA A 1 80 ? 0.398 2.861 7.443 1.00 98.12 80 ALA A C 1
ATOM 569 O O . ALA A 1 80 ? 1.089 2.829 6.428 1.00 98.12 80 ALA A O 1
ATOM 570 N N . ARG A 1 81 ? -0.722 2.133 7.567 1.00 98.12 81 ARG A N 1
ATOM 571 C CA . ARG A 1 81 ? -1.233 1.289 6.477 1.00 98.12 81 ARG A CA 1
ATOM 572 C C . ARG A 1 81 ? -1.603 2.112 5.244 1.00 98.12 81 ARG A C 1
ATOM 574 O O . ARG A 1 81 ? -1.244 1.745 4.128 1.00 98.12 81 ARG A O 1
ATOM 581 N N . ALA A 1 82 ? -2.301 3.230 5.439 1.00 98.38 82 ALA A N 1
ATOM 582 C CA . ALA A 1 82 ? -2.719 4.102 4.347 1.00 98.38 82 ALA A CA 1
ATOM 583 C C . ALA A 1 82 ? -1.520 4.744 3.629 1.00 98.38 82 ALA A C 1
ATOM 585 O O . ALA A 1 82 ? -1.516 4.807 2.399 1.00 98.38 82 ALA A O 1
ATOM 586 N N . GLU A 1 83 ? -0.497 5.182 4.371 1.00 98.38 83 GLU A N 1
ATOM 587 C CA . GLU A 1 83 ? 0.755 5.676 3.780 1.00 98.38 83 GLU A CA 1
ATOM 588 C C . GLU A 1 83 ? 1.522 4.571 3.057 1.00 98.38 83 GLU A C 1
ATOM 590 O O . GLU A 1 83 ? 2.012 4.789 1.953 1.00 98.38 83 GLU A O 1
ATOM 595 N N . ALA A 1 84 ? 1.561 3.359 3.614 1.00 98.38 84 ALA A N 1
ATOM 596 C CA . ALA A 1 84 ? 2.199 2.229 2.953 1.00 98.38 84 ALA A CA 1
ATOM 597 C C . ALA A 1 84 ? 1.547 1.916 1.596 1.00 98.38 84 ALA A C 1
ATOM 599 O O . ALA A 1 84 ? 2.245 1.708 0.608 1.00 98.38 84 ALA A O 1
ATOM 600 N N . LEU A 1 85 ? 0.213 1.959 1.513 1.00 98.06 85 LEU A N 1
ATOM 601 C CA . LEU A 1 85 ? -0.521 1.789 0.254 1.00 98.06 85 LEU A CA 1
ATOM 602 C C . LEU A 1 85 ? -0.259 2.919 -0.753 1.00 98.06 85 LEU A C 1
ATOM 604 O O . LEU A 1 85 ? -0.208 2.660 -1.955 1.00 98.06 85 LEU A O 1
ATOM 608 N N . ARG A 1 86 ? -0.083 4.160 -0.283 1.00 97.06 86 ARG A N 1
ATOM 609 C CA . ARG A 1 86 ? 0.329 5.284 -1.139 1.00 97.06 86 ARG A CA 1
ATOM 610 C C . ARG A 1 86 ? 1.747 5.089 -1.670 1.00 97.06 86 ARG A C 1
ATOM 612 O O . ARG A 1 86 ? 1.954 5.243 -2.867 1.00 97.06 86 ARG A O 1
ATOM 619 N N . GLY A 1 87 ? 2.686 4.689 -0.815 1.00 96.81 87 GLY A N 1
ATOM 620 C CA . GLY A 1 87 ? 4.052 4.358 -1.223 1.00 96.81 87 GLY A CA 1
ATOM 621 C C . GLY A 1 87 ? 4.091 3.214 -2.235 1.00 96.81 87 GLY A C 1
ATOM 622 O O . GLY A 1 87 ? 4.785 3.304 -3.241 1.00 96.81 87 GLY A O 1
ATOM 623 N N . LEU A 1 88 ? 3.267 2.176 -2.041 1.00 96.06 88 LEU A N 1
ATOM 624 C CA . LEU A 1 88 ? 3.155 1.068 -2.994 1.00 96.06 88 LEU A CA 1
ATOM 625 C C . LEU A 1 88 ? 2.697 1.523 -4.381 1.00 96.06 88 LEU A C 1
ATOM 627 O O . LEU A 1 88 ? 3.128 0.934 -5.366 1.00 96.06 88 LEU A O 1
ATOM 631 N N . ALA A 1 89 ? 1.849 2.550 -4.484 1.00 94.56 89 ALA A N 1
ATOM 632 C CA . ALA A 1 89 ? 1.452 3.088 -5.785 1.00 94.56 89 ALA A CA 1
ATOM 633 C C . ALA A 1 89 ? 2.663 3.638 -6.544 1.00 94.56 89 ALA A C 1
ATOM 635 O O . ALA A 1 89 ? 2.873 3.264 -7.693 1.00 94.56 89 ALA A O 1
ATOM 636 N N . VAL A 1 90 ? 3.484 4.441 -5.865 1.00 93.56 90 VAL A N 1
ATOM 637 C CA . VAL A 1 90 ? 4.690 5.054 -6.438 1.00 93.56 90 VAL A CA 1
ATOM 638 C C . VAL A 1 90 ? 5.699 3.984 -6.852 1.00 93.56 90 VAL A C 1
ATOM 640 O O . VAL A 1 90 ? 6.142 3.960 -7.995 1.00 93.56 90 VAL A O 1
ATOM 643 N N . VAL A 1 91 ? 5.997 3.036 -5.960 1.00 93.00 91 VAL A N 1
ATOM 644 C CA . VAL A 1 91 ? 6.965 1.965 -6.242 1.00 93.00 91 VAL A CA 1
ATOM 645 C C . VAL A 1 91 ? 6.517 1.094 -7.420 1.00 93.00 91 VAL A C 1
ATOM 647 O O . VAL A 1 91 ? 7.341 0.694 -8.240 1.00 93.00 91 VAL A O 1
ATOM 650 N N . LEU A 1 92 ? 5.218 0.802 -7.544 1.00 90.31 92 LEU A N 1
ATOM 651 C CA . LEU A 1 92 ? 4.699 0.036 -8.681 1.00 90.31 92 LEU A CA 1
ATOM 652 C C . LEU A 1 92 ? 4.766 0.821 -9.999 1.00 90.31 92 LEU A C 1
ATOM 654 O O . LEU A 1 92 ? 5.043 0.220 -11.033 1.00 90.31 92 LEU A O 1
ATOM 658 N N . GLU A 1 93 ? 4.560 2.139 -9.975 1.00 88.31 93 GLU A N 1
ATOM 659 C CA . GLU A 1 93 ? 4.740 2.999 -11.153 1.00 88.31 93 GLU A CA 1
ATOM 660 C C . GLU A 1 93 ? 6.205 3.011 -11.621 1.00 88.31 93 GLU A C 1
ATOM 662 O O . GLU A 1 93 ? 6.479 2.855 -12.814 1.00 88.31 93 GLU A O 1
ATOM 667 N N . GLU A 1 94 ? 7.157 3.107 -10.690 1.00 87.06 94 GLU A N 1
ATOM 668 C CA . GLU A 1 94 ? 8.593 3.036 -10.991 1.00 87.06 94 GLU A CA 1
ATOM 669 C C . GLU A 1 94 ? 9.008 1.659 -11.530 1.00 87.06 94 GLU A C 1
ATOM 671 O O . GLU A 1 94 ? 9.769 1.553 -12.496 1.00 87.06 94 GLU A O 1
ATOM 676 N N . MET A 1 95 ? 8.477 0.588 -10.936 1.00 85.94 95 MET A N 1
ATOM 677 C CA . MET A 1 95 ? 8.703 -0.790 -11.372 1.00 85.94 95 MET A CA 1
ATOM 678 C C . MET A 1 95 ? 8.179 -1.066 -12.787 1.00 85.94 95 MET A C 1
ATOM 680 O O . MET A 1 95 ? 8.841 -1.773 -13.554 1.00 85.94 95 MET A O 1
ATOM 684 N N . ASP A 1 96 ? 7.009 -0.520 -13.128 1.00 81.00 96 ASP A N 1
ATOM 685 C CA . ASP A 1 96 ? 6.418 -0.634 -14.463 1.00 81.00 96 ASP A CA 1
ATOM 686 C C . ASP A 1 96 ? 7.260 0.128 -15.502 1.00 81.00 96 ASP A C 1
ATOM 688 O O . ASP A 1 96 ? 7.498 -0.388 -16.597 1.00 81.00 96 ASP A O 1
ATOM 692 N N . ALA A 1 97 ? 7.776 1.313 -15.156 1.00 78.44 97 ALA A N 1
ATOM 693 C CA . ALA A 1 97 ? 8.654 2.098 -16.028 1.00 78.44 97 ALA A CA 1
ATOM 694 C C . ALA A 1 97 ? 10.028 1.437 -16.250 1.00 78.44 97 ALA A C 1
ATOM 696 O O . ALA A 1 97 ? 10.599 1.528 -17.337 1.00 78.44 97 ALA A O 1
ATOM 697 N N . GLY A 1 98 ? 10.556 0.751 -15.231 1.00 74.06 98 GLY A N 1
ATOM 698 C CA . GLY A 1 98 ? 11.854 0.075 -15.275 1.00 74.06 98 GLY A CA 1
ATOM 699 C C . GLY A 1 98 ? 11.858 -1.295 -15.966 1.00 74.06 98 GLY A C 1
ATOM 700 O O . GLY A 1 98 ? 12.925 -1.889 -16.110 1.00 74.06 98 GLY A O 1
ATOM 701 N N . GLY A 1 99 ? 10.695 -1.832 -16.365 1.00 65.44 99 GLY A N 1
ATOM 702 C CA . GLY A 1 99 ? 10.574 -3.110 -17.086 1.00 65.44 99 GLY A CA 1
ATOM 703 C C . GLY A 1 99 ? 11.027 -4.358 -16.309 1.00 65.44 99 GLY A C 1
ATOM 704 O O . GLY A 1 99 ? 11.159 -5.430 -16.900 1.00 65.44 99 GLY A O 1
ATOM 705 N N . GLY A 1 100 ? 11.279 -4.233 -15.001 1.00 63.88 100 GLY A N 1
ATOM 706 C CA . GLY A 1 100 ? 12.007 -5.221 -14.192 1.00 63.88 100 GLY A CA 1
ATOM 707 C C . GLY A 1 100 ? 11.280 -5.699 -12.936 1.00 63.88 100 GLY A C 1
ATOM 708 O O . GLY A 1 100 ? 11.912 -6.256 -12.040 1.00 63.88 100 GLY A O 1
ATOM 709 N N . ALA A 1 101 ? 9.970 -5.478 -12.826 1.00 63.34 101 ALA A N 1
ATOM 710 C CA . ALA A 1 101 ? 9.216 -5.907 -11.656 1.00 63.34 101 ALA A CA 1
ATOM 711 C C . ALA A 1 101 ? 9.120 -7.440 -11.583 1.00 63.34 101 ALA A C 1
ATOM 713 O O . ALA A 1 101 ? 8.594 -8.095 -12.490 1.00 63.34 101 ALA A O 1
ATOM 714 N N . GLY A 1 102 ? 9.550 -8.029 -10.466 1.00 76.00 102 GLY A N 1
ATOM 715 C CA . GLY A 1 102 ? 9.246 -9.423 -10.167 1.00 76.00 102 GLY A CA 1
ATOM 716 C C . GLY A 1 102 ? 7.730 -9.617 -10.109 1.00 76.00 102 GLY A C 1
ATOM 717 O O . GLY A 1 102 ? 7.074 -9.110 -9.199 1.00 76.00 102 GLY A O 1
ATOM 718 N N . ARG A 1 103 ? 7.165 -10.375 -11.062 1.00 82.00 103 ARG A N 1
ATOM 719 C CA . ARG A 1 103 ? 5.715 -10.641 -11.186 1.00 82.00 103 ARG A CA 1
ATOM 720 C C . ARG A 1 103 ? 5.060 -10.992 -9.844 1.00 82.00 103 ARG A C 1
ATOM 722 O O . ARG A 1 103 ? 3.976 -10.501 -9.549 1.00 82.00 103 ARG A O 1
ATOM 729 N N . GLY A 1 104 ? 5.746 -11.783 -9.017 1.00 87.12 104 GLY A N 1
ATOM 730 C CA . GLY A 1 104 ? 5.256 -12.194 -7.700 1.00 87.12 104 GLY A CA 1
ATOM 731 C C . GLY A 1 104 ? 5.127 -11.055 -6.682 1.00 87.12 104 GLY A C 1
ATOM 732 O O . GLY A 1 104 ? 4.204 -11.071 -5.873 1.00 87.12 104 GLY A O 1
ATOM 733 N N . VAL A 1 105 ? 5.998 -10.041 -6.720 1.00 89.81 105 VAL A N 1
ATOM 734 C CA . VAL A 1 105 ? 5.912 -8.893 -5.798 1.00 89.81 105 VAL A CA 1
ATOM 735 C C . VAL A 1 105 ? 4.762 -7.979 -6.182 1.00 89.81 105 VAL A C 1
ATOM 737 O O . VAL A 1 105 ? 3.984 -7.587 -5.316 1.00 89.81 105 VAL A O 1
ATOM 740 N N . VAL A 1 106 ? 4.581 -7.729 -7.478 1.00 90.19 106 VAL A N 1
ATOM 741 C CA . VAL A 1 106 ? 3.437 -6.969 -7.993 1.00 90.19 106 VAL A CA 1
ATOM 742 C C . VAL A 1 106 ? 2.115 -7.649 -7.617 1.00 90.19 106 VAL A C 1
ATOM 744 O O . VAL A 1 106 ? 1.194 -6.998 -7.125 1.00 90.19 106 VAL A O 1
ATOM 747 N N . GLU A 1 107 ? 2.022 -8.972 -7.785 1.00 91.06 107 GLU A N 1
ATOM 748 C CA . GLU A 1 107 ? 0.851 -9.750 -7.357 1.00 91.06 107 GLU A CA 1
ATOM 749 C C . GLU A 1 107 ? 0.617 -9.672 -5.845 1.00 91.06 107 GLU A C 1
ATOM 751 O O . GLU A 1 107 ? -0.520 -9.475 -5.417 1.00 91.06 107 GLU A O 1
ATOM 756 N N . CYS A 1 108 ? 1.680 -9.750 -5.040 1.00 93.44 108 CYS A N 1
ATOM 757 C CA . CYS A 1 108 ? 1.598 -9.608 -3.588 1.00 93.44 108 CYS A CA 1
ATOM 758 C C . CYS A 1 108 ? 1.039 -8.236 -3.173 1.00 93.44 108 CYS A C 1
ATOM 760 O O . CYS A 1 108 ? 0.164 -8.162 -2.309 1.00 93.44 108 CYS A O 1
ATOM 762 N N . CYS A 1 109 ? 1.480 -7.157 -3.828 1.00 94.38 109 CYS A N 1
ATOM 763 C CA . CYS A 1 109 ? 1.004 -5.801 -3.552 1.00 94.38 109 CYS A CA 1
ATOM 764 C C . CYS A 1 109 ? -0.493 -5.653 -3.862 1.00 94.38 109 CYS A C 1
ATOM 766 O O . CYS A 1 109 ? -1.248 -5.127 -3.043 1.00 94.38 109 CYS A O 1
ATOM 768 N N . TYR A 1 110 ? -0.950 -6.159 -5.013 1.00 93.88 110 TYR A N 1
ATOM 769 C CA . TYR A 1 110 ? -2.370 -6.098 -5.368 1.00 93.88 110 TYR A CA 1
ATOM 770 C C . TYR A 1 110 ? -3.243 -7.002 -4.497 1.00 93.88 110 TYR A C 1
ATOM 772 O O . TYR A 1 110 ? -4.360 -6.606 -4.172 1.00 93.88 110 TYR A O 1
ATOM 780 N N . ALA A 1 111 ? -2.756 -8.176 -4.087 1.00 94.88 111 ALA A N 1
ATOM 781 C CA . ALA A 1 111 ? -3.463 -9.026 -3.131 1.00 94.88 111 ALA A CA 1
ATOM 782 C C . ALA A 1 111 ? -3.644 -8.304 -1.786 1.00 94.88 111 ALA A C 1
ATOM 784 O O . ALA A 1 111 ? -4.765 -8.199 -1.295 1.00 94.88 111 ALA A O 1
ATOM 785 N N . CYS A 1 112 ? -2.574 -7.693 -1.264 1.00 95.94 112 CYS A N 1
ATOM 786 C CA . CYS A 1 112 ? -2.632 -6.883 -0.047 1.00 95.94 112 CYS A CA 1
ATOM 787 C C . CYS A 1 112 ? -3.647 -5.732 -0.168 1.00 95.94 112 CYS A C 1
ATOM 789 O O . CYS A 1 112 ? -4.435 -5.502 0.748 1.00 95.94 112 CYS A O 1
ATOM 791 N N . ALA A 1 113 ? -3.687 -5.048 -1.315 1.00 96.31 113 ALA A N 1
ATOM 792 C CA . ALA A 1 113 ? -4.676 -4.006 -1.572 1.00 96.31 113 ALA A CA 1
ATOM 793 C C . ALA A 1 113 ? -6.113 -4.553 -1.564 1.00 96.31 113 ALA A C 1
ATOM 795 O O . ALA A 1 113 ? -6.999 -3.929 -0.990 1.00 96.31 113 ALA A O 1
ATOM 796 N N . VAL A 1 114 ? -6.360 -5.712 -2.185 1.00 96.31 114 VAL A N 1
ATOM 797 C CA . VAL A 1 114 ? -7.691 -6.343 -2.222 1.00 96.31 114 VAL A CA 1
ATOM 798 C C . VAL A 1 114 ? -8.184 -6.681 -0.818 1.00 96.31 114 VAL A C 1
ATOM 800 O O . VAL A 1 114 ? -9.338 -6.376 -0.509 1.00 96.31 114 VAL A O 1
ATOM 803 N N . ASP A 1 115 ? -7.320 -7.234 0.032 1.00 96.31 115 ASP A N 1
ATOM 804 C CA . ASP A 1 115 ? -7.663 -7.551 1.421 1.00 96.31 115 ASP A CA 1
ATOM 805 C C . ASP A 1 115 ? -8.040 -6.277 2.202 1.00 96.31 115 ASP A C 1
ATOM 807 O O . ASP A 1 115 ? -9.059 -6.230 2.894 1.00 96.31 115 ASP A O 1
ATOM 811 N N . LEU A 1 116 ? -7.285 -5.191 2.005 1.00 97.19 116 LEU A N 1
ATOM 812 C CA . LEU A 1 116 ? -7.493 -3.905 2.682 1.00 97.19 116 LEU A CA 1
ATOM 813 C C . LEU A 1 116 ? -8.668 -3.076 2.131 1.00 97.19 116 LEU A C 1
ATOM 815 O O . LEU A 1 116 ? -9.057 -2.078 2.735 1.00 97.19 116 LEU A O 1
ATOM 819 N N . MET A 1 117 ? -9.324 -3.492 1.041 1.00 97.06 117 MET A N 1
ATOM 820 C CA . MET A 1 117 ? -10.582 -2.860 0.601 1.00 97.06 117 MET A CA 1
ATOM 821 C C . MET A 1 117 ? -11.727 -3.048 1.611 1.00 97.06 117 MET A C 1
ATOM 823 O O . MET A 1 117 ? -12.757 -2.377 1.503 1.00 97.06 117 MET A O 1
ATOM 827 N N . ARG A 1 118 ? -11.571 -3.974 2.563 1.00 96.38 118 ARG A N 1
ATOM 828 C CA . ARG A 1 118 ? -12.522 -4.251 3.648 1.00 96.38 118 ARG A CA 1
ATOM 829 C C . ARG A 1 118 ? -12.038 -3.758 5.011 1.00 96.38 118 ARG A C 1
ATOM 831 O O . ARG A 1 118 ? -12.667 -4.097 6.002 1.00 96.38 118 ARG A O 1
ATOM 838 N N . ASP A 1 119 ? -10.957 -2.978 5.053 1.00 97.94 119 ASP A N 1
ATOM 839 C CA . ASP A 1 119 ? -10.433 -2.398 6.293 1.00 97.94 119 ASP A CA 1
ATOM 840 C C . ASP A 1 119 ? -11.486 -1.505 6.970 1.00 97.94 119 ASP A C 1
ATOM 842 O O . ASP A 1 119 ? -12.294 -0.859 6.293 1.00 97.94 119 ASP A O 1
ATOM 846 N N . ASP A 1 120 ? -11.479 -1.460 8.300 1.00 97.25 120 ASP A N 1
ATOM 847 C CA . ASP A 1 120 ? -12.406 -0.643 9.087 1.00 97.25 120 ASP A CA 1
ATOM 848 C C . ASP A 1 120 ? -12.160 0.861 8.873 1.00 97.25 120 ASP A C 1
ATOM 850 O O . ASP A 1 120 ? -13.100 1.664 8.888 1.00 97.25 120 ASP A O 1
ATOM 854 N N . ASP A 1 121 ? -10.916 1.250 8.583 1.00 98.25 121 ASP A N 1
ATOM 855 C CA . ASP A 1 121 ? -10.527 2.634 8.344 1.00 98.25 121 ASP A CA 1
ATOM 856 C C . ASP A 1 121 ? -10.811 3.081 6.900 1.00 98.25 121 ASP A C 1
ATOM 858 O O . ASP A 1 121 ? -10.392 2.465 5.916 1.00 98.25 121 ASP A O 1
ATOM 862 N N . GLU A 1 122 ? -11.518 4.204 6.757 1.00 98.06 122 GLU A N 1
ATOM 863 C CA . GLU A 1 122 ? -11.879 4.754 5.448 1.00 98.06 122 GLU A CA 1
ATOM 864 C C . GLU A 1 122 ? -10.662 5.202 4.630 1.00 98.06 122 GLU A C 1
ATOM 866 O O . GLU A 1 122 ? -10.629 4.998 3.413 1.00 98.06 122 GLU A O 1
ATOM 871 N N . GLY A 1 123 ? -9.645 5.769 5.284 1.00 97.75 123 GLY A N 1
ATOM 872 C CA . GLY A 1 123 ? -8.417 6.213 4.633 1.00 97.75 123 GLY A CA 1
ATOM 873 C C . GLY A 1 123 ? -7.639 5.045 4.032 1.00 97.75 123 GLY A C 1
ATOM 874 O O . GLY A 1 123 ? -7.141 5.150 2.906 1.00 97.75 123 GLY A O 1
ATOM 875 N N . VAL A 1 124 ? -7.596 3.914 4.739 1.00 98.44 124 VAL A N 1
ATOM 876 C CA . VAL A 1 124 ? -7.006 2.665 4.240 1.00 98.44 124 VAL A CA 1
ATOM 877 C C . VAL A 1 124 ? -7.802 2.120 3.054 1.00 98.44 124 VAL A C 1
ATOM 879 O O . VAL A 1 124 ? -7.211 1.866 2.000 1.00 98.44 124 VAL A O 1
ATOM 882 N N . ARG A 1 125 ? -9.137 2.021 3.159 1.00 98.19 125 ARG A N 1
ATOM 883 C CA . ARG A 1 125 ? -9.982 1.560 2.040 1.00 98.19 125 ARG A CA 1
ATOM 884 C C . ARG A 1 125 ? -9.799 2.422 0.793 1.00 98.19 125 ARG A C 1
ATOM 886 O O . ARG A 1 125 ? -9.645 1.891 -0.307 1.00 98.19 125 ARG A O 1
ATOM 893 N N . LEU A 1 126 ? -9.791 3.747 0.945 1.00 97.56 126 LEU A N 1
ATOM 894 C CA . LEU A 1 126 ? -9.609 4.676 -0.170 1.00 97.56 126 LEU A CA 1
ATOM 895 C C . LEU A 1 126 ? -8.234 4.504 -0.830 1.00 97.56 126 LEU A C 1
ATOM 897 O O . LEU A 1 126 ? -8.142 4.478 -2.060 1.00 97.56 126 LEU A O 1
ATOM 901 N N . ALA A 1 127 ? -7.172 4.361 -0.034 1.00 97.62 127 ALA A N 1
ATOM 902 C CA . ALA A 1 127 ? -5.827 4.121 -0.549 1.00 97.62 127 ALA A CA 1
ATOM 903 C C . ALA A 1 127 ? -5.735 2.781 -1.305 1.00 97.62 127 ALA A C 1
ATOM 905 O O . ALA A 1 127 ? -5.198 2.739 -2.412 1.00 97.62 127 ALA A O 1
ATOM 906 N N . ALA A 1 128 ? -6.340 1.717 -0.771 1.00 97.00 128 ALA A N 1
ATOM 907 C CA . ALA A 1 128 ? -6.376 0.395 -1.395 1.00 97.00 128 ALA A CA 1
ATOM 908 C C . ALA A 1 128 ? -7.107 0.407 -2.750 1.00 97.00 128 ALA A C 1
ATOM 910 O O . ALA A 1 128 ? -6.630 -0.150 -3.742 1.00 97.00 128 ALA A O 1
ATOM 911 N N . VAL A 1 129 ? -8.247 1.102 -2.814 1.00 95.31 129 VAL A N 1
ATOM 912 C CA . VAL A 1 129 ? -9.014 1.303 -4.050 1.00 95.31 129 VAL A CA 1
ATOM 913 C C . VAL A 1 129 ? -8.177 2.044 -5.092 1.00 95.31 129 VAL A C 1
ATOM 915 O O . VAL A 1 129 ? -8.112 1.606 -6.239 1.00 95.31 129 VAL A O 1
ATOM 918 N N . ARG A 1 130 ? -7.505 3.135 -4.706 1.00 93.75 130 ARG A N 1
ATOM 919 C CA . ARG A 1 130 ? -6.642 3.908 -5.616 1.00 93.75 130 ARG A CA 1
ATOM 920 C C . ARG A 1 130 ? -5.507 3.056 -6.175 1.00 93.75 130 ARG A C 1
ATOM 922 O O . ARG A 1 130 ? -5.345 3.014 -7.392 1.00 93.75 130 ARG A O 1
ATOM 929 N N . LEU A 1 131 ? -4.804 2.315 -5.318 1.00 93.06 131 LEU A N 1
ATOM 930 C CA . LEU A 1 131 ? -3.717 1.421 -5.719 1.00 93.06 131 LEU A CA 1
ATOM 931 C C . LEU A 1 131 ? -4.174 0.389 -6.763 1.00 93.06 131 LEU A C 1
ATOM 933 O O . LEU A 1 131 ? -3.505 0.181 -7.772 1.00 93.06 131 LEU A O 1
ATOM 937 N N . LYS A 1 132 ? -5.363 -0.203 -6.590 1.00 86.25 132 LYS A N 1
ATOM 938 C CA . LYS A 1 132 ? -5.941 -1.153 -7.558 1.00 86.25 132 LYS A CA 1
ATOM 939 C C . LYS A 1 132 ? -6.152 -0.545 -8.952 1.00 86.25 132 LYS A C 1
ATOM 941 O O . LYS A 1 132 ? -6.109 -1.267 -9.949 1.00 86.25 132 LYS A O 1
ATOM 946 N N . TYR A 1 133 ? -6.385 0.764 -9.039 1.00 83.50 133 TYR A N 1
ATOM 947 C CA . TYR A 1 133 ? -6.627 1.454 -10.306 1.00 83.50 133 TYR A CA 1
ATOM 948 C C . TYR A 1 133 ? -5.372 2.046 -10.960 1.00 83.50 133 TYR A C 1
ATOM 950 O O . TYR A 1 133 ? -5.434 2.312 -12.161 1.00 83.50 133 TYR A O 1
ATOM 958 N N . VAL A 1 134 ? -4.241 2.149 -10.247 1.00 79.75 134 VAL A N 1
ATOM 959 C CA . VAL A 1 134 ? -2.934 2.582 -10.797 1.00 79.75 134 VAL A CA 1
ATOM 960 C C . VAL A 1 134 ? -2.574 1.785 -12.056 1.00 79.75 134 VAL A C 1
ATOM 962 O O . VAL A 1 134 ? -2.390 2.355 -13.132 1.00 79.75 134 VAL A O 1
ATOM 965 N N . ARG A 1 135 ? -2.642 0.445 -11.983 1.00 68.50 135 ARG A N 1
ATOM 966 C CA . ARG A 1 135 ? -2.338 -0.456 -13.115 1.00 68.50 135 ARG A CA 1
ATOM 967 C C . ARG A 1 135 ? -3.171 -0.170 -14.362 1.00 68.50 135 ARG A C 1
ATOM 969 O O . ARG A 1 135 ? -2.737 -0.377 -15.492 1.00 68.50 135 ARG A O 1
ATOM 976 N N . ARG A 1 136 ? -4.424 0.240 -14.156 1.00 62.56 136 ARG A N 1
ATOM 977 C CA . ARG A 1 136 ? -5.400 0.404 -15.235 1.00 62.56 136 ARG A CA 1
ATOM 978 C C . ARG A 1 136 ? -5.163 1.699 -16.009 1.00 62.56 136 ARG A C 1
ATOM 980 O O . ARG A 1 136 ? -5.550 1.770 -17.172 1.00 62.56 136 ARG A O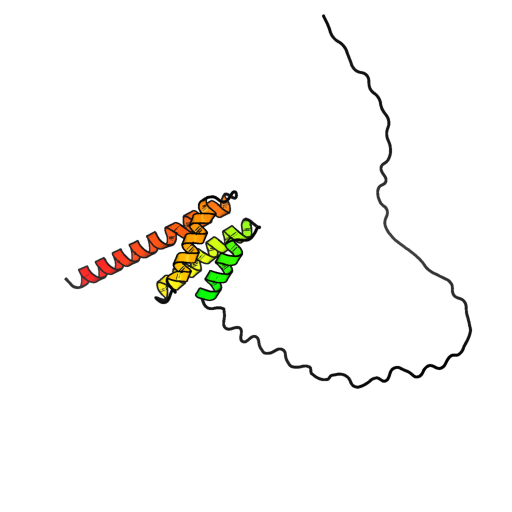 1
ATOM 987 N N . SER A 1 137 ? -4.577 2.718 -15.389 1.00 61.34 137 SER A N 1
ATOM 988 C CA . SER A 1 137 ? -4.201 3.962 -16.071 1.00 61.34 137 SER A CA 1
ATOM 989 C C . SER A 1 137 ? -2.925 3.766 -16.889 1.00 61.34 137 SER A C 1
ATOM 991 O O . SER A 1 137 ? -2.967 3.982 -18.097 1.00 61.34 137 SER A O 1
ATOM 993 N N . SER A 1 138 ? -1.883 3.180 -16.288 1.00 62.69 138 SER A N 1
ATOM 994 C CA . SER A 1 138 ? -0.619 2.863 -16.974 1.00 62.69 138 SER A CA 1
ATOM 995 C C . SER A 1 138 ? -0.819 1.947 -18.196 1.00 62.69 138 SER A C 1
ATOM 997 O O . SER A 1 138 ? -0.356 2.240 -19.297 1.00 62.69 138 SER A O 1
ATOM 999 N N . LEU A 1 139 ? -1.638 0.888 -18.080 1.00 62.03 139 LEU A N 1
ATOM 1000 C CA . LEU A 1 139 ? -1.937 0.003 -19.218 1.00 62.03 139 LEU A CA 1
ATOM 1001 C C . LEU A 1 139 ? -2.642 0.730 -20.377 1.00 62.03 139 LEU A C 1
ATOM 1003 O O . LEU A 1 139 ? -2.397 0.422 -21.546 1.00 62.03 139 LEU A O 1
ATOM 1007 N N . ARG A 1 140 ? -3.535 1.678 -20.070 1.00 65.62 140 ARG A N 1
ATOM 1008 C CA . ARG A 1 140 ? -4.267 2.437 -21.092 1.00 65.62 140 ARG A CA 1
ATOM 1009 C C . ARG A 1 140 ? -3.355 3.420 -21.813 1.00 65.62 140 ARG A C 1
ATOM 1011 O O . ARG A 1 140 ? -3.404 3.471 -23.036 1.00 65.62 140 ARG A O 1
ATOM 1018 N N . GLU A 1 141 ? -2.503 4.131 -21.087 1.00 65.44 141 GLU A N 1
ATOM 1019 C CA . GLU A 1 141 ? -1.523 5.052 -21.672 1.00 65.44 141 GLU A CA 1
ATOM 1020 C C . GLU A 1 141 ? -0.510 4.311 -22.550 1.00 65.44 141 GLU A C 1
ATOM 1022 O O . GLU A 1 141 ? -0.297 4.705 -23.696 1.00 65.44 141 GLU A O 1
ATOM 1027 N N . ASN A 1 142 ? 0.005 3.169 -22.086 1.00 63.06 142 ASN A N 1
ATOM 1028 C CA . ASN A 1 142 ? 0.916 2.329 -22.867 1.00 63.06 142 ASN A CA 1
ATOM 1029 C C . ASN A 1 142 ? 0.259 1.779 -24.142 1.00 63.06 142 ASN A C 1
ATOM 1031 O O . ASN A 1 142 ? 0.878 1.764 -25.204 1.00 63.06 142 ASN A O 1
ATOM 1035 N N . THR A 1 143 ? -1.012 1.373 -24.070 1.00 70.12 143 THR A N 1
ATOM 1036 C CA . THR A 1 143 ? -1.759 0.899 -25.249 1.00 70.12 143 THR A CA 1
ATOM 1037 C C . THR A 1 143 ? -1.991 2.028 -26.258 1.00 70.12 143 THR A C 1
ATOM 1039 O O . THR A 1 143 ? -1.820 1.825 -27.459 1.00 70.12 143 THR A O 1
ATOM 1042 N N . LEU A 1 144 ? -2.342 3.229 -25.786 1.00 76.94 144 LEU A N 1
ATOM 1043 C CA . LEU A 1 144 ? -2.525 4.404 -26.642 1.00 76.94 144 LEU A CA 1
ATOM 1044 C C . LEU A 1 144 ? -1.209 4.835 -27.303 1.00 76.94 144 LEU A C 1
ATOM 1046 O O . LEU A 1 144 ? -1.195 5.110 -28.501 1.00 76.94 144 LEU A O 1
ATOM 1050 N N . MET A 1 145 ? -0.102 4.834 -26.557 1.00 76.31 145 MET A N 1
ATOM 1051 C CA . MET A 1 145 ? 1.244 5.074 -27.089 1.00 76.31 145 MET A CA 1
ATOM 1052 C C . MET A 1 145 ? 1.621 4.044 -28.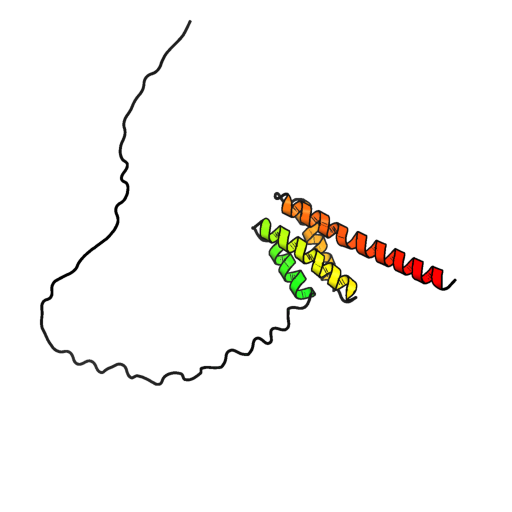159 1.00 76.31 145 MET A C 1
ATOM 1054 O O . MET A 1 145 ? 2.057 4.428 -29.243 1.00 76.31 145 MET A O 1
ATOM 1058 N N . ALA A 1 146 ? 1.392 2.753 -27.906 1.00 74.31 146 ALA A N 1
ATOM 1059 C CA . ALA A 1 146 ? 1.669 1.696 -28.876 1.00 74.31 146 ALA A CA 1
ATOM 1060 C C . ALA A 1 146 ? 0.844 1.863 -30.165 1.00 74.31 146 ALA A C 1
ATOM 1062 O O . ALA A 1 146 ? 1.389 1.765 -31.263 1.00 74.31 146 ALA A O 1
ATOM 1063 N N . MET A 1 147 ? -0.448 2.188 -30.057 1.00 81.00 147 MET A N 1
ATOM 1064 C CA . MET A 1 147 ? -1.295 2.449 -31.227 1.00 81.00 147 MET A CA 1
ATOM 1065 C C . MET A 1 147 ? -0.866 3.702 -32.001 1.00 81.00 147 MET A C 1
ATOM 1067 O O . MET A 1 147 ? -0.843 3.671 -33.229 1.00 81.00 147 MET A O 1
ATOM 1071 N N . ALA A 1 148 ? -0.476 4.778 -31.309 1.00 79.81 148 ALA A N 1
ATOM 1072 C CA . ALA A 1 148 ? 0.041 5.998 -31.931 1.00 79.81 148 ALA A CA 1
ATOM 1073 C C . ALA A 1 148 ? 1.400 5.791 -32.622 1.00 79.81 148 ALA A C 1
ATOM 1075 O O . ALA A 1 148 ? 1.714 6.462 -33.606 1.00 79.81 148 ALA A O 1
ATOM 1076 N N . MET A 1 149 ? 2.224 4.872 -32.111 1.00 80.62 149 MET A N 1
ATOM 1077 C CA . MET A 1 149 ? 3.447 4.458 -32.791 1.00 80.62 149 MET A CA 1
ATOM 1078 C C . MET A 1 149 ? 3.129 3.649 -34.044 1.00 80.62 149 MET A C 1
ATOM 1080 O O . MET A 1 149 ? 3.716 3.931 -35.073 1.00 80.62 149 MET A O 1
ATOM 1084 N N . VAL A 1 150 ? 2.176 2.714 -34.018 1.00 80.31 150 VAL A N 1
ATOM 1085 C CA . VAL A 1 150 ? 1.809 1.935 -35.216 1.00 80.31 150 VAL A CA 1
ATOM 1086 C C . VAL A 1 150 ? 1.246 2.827 -36.332 1.00 80.31 150 VAL A C 1
ATOM 1088 O O . VAL A 1 150 ? 1.631 2.664 -37.485 1.00 80.31 150 VAL A O 1
ATOM 1091 N N . THR A 1 151 ? 0.410 3.819 -36.011 1.00 77.25 151 THR A N 1
ATOM 1092 C CA . THR A 1 151 ? -0.181 4.726 -37.017 1.00 77.25 151 THR A CA 1
ATOM 1093 C C . THR A 1 151 ? 0.800 5.716 -37.640 1.00 77.25 151 THR A C 1
ATOM 1095 O O . THR A 1 151 ? 0.514 6.259 -38.699 1.00 77.25 151 THR A O 1
ATOM 1098 N N . LYS A 1 152 ? 1.963 5.968 -37.025 1.00 70.69 152 LYS A N 1
ATOM 1099 C CA . LYS A 1 152 ? 3.014 6.815 -37.622 1.00 70.69 152 LYS A CA 1
ATOM 1100 C C . LYS A 1 152 ? 3.833 6.110 -38.709 1.00 70.69 152 LYS A C 1
ATOM 1102 O O . LYS A 1 152 ? 4.616 6.775 -39.379 1.00 70.69 152 LYS A O 1
ATOM 1107 N N . TRP A 1 153 ? 3.689 4.794 -38.852 1.00 56.06 153 TRP A N 1
ATOM 1108 C CA . TRP A 1 153 ? 4.492 3.966 -39.761 1.00 56.06 153 TRP A CA 1
ATOM 1109 C C . TRP A 1 153 ? 3.651 3.289 -40.856 1.00 56.06 153 TRP A C 1
ATOM 1111 O O . TRP A 1 153 ? 4.172 2.456 -41.597 1.00 56.06 153 TRP A O 1
ATOM 1121 N N . THR A 1 154 ? 2.372 3.651 -40.962 1.00 55.94 154 THR A N 1
ATOM 1122 C CA . THR A 1 154 ? 1.436 3.259 -42.029 1.00 55.94 154 THR A CA 1
ATOM 1123 C C . THR A 1 154 ? 1.061 4.474 -42.855 1.00 55.94 154 THR A C 1
ATOM 1125 O O . THR A 1 154 ? 1.069 4.364 -44.098 1.00 55.94 154 THR A O 1
#

pLDDT: mean 72.14, std 22.34, range [32.62, 98.44]

Secondary structure (DSSP, 8-state):
-------------------------------------PPP---------PPPP----PPPPHHHHHHHHHHHHTSS-HHHHHHHHHHHHHHHHHHHHTT---HHHHHHHHHHHHHHTT-SSHHHHHHHHHHHHHHHHHHHHHHHHHHHHHHT--

Sequence (154 aa):
MEESRILSSGHPTAAASSSFLARSHPGLIDERIAATEPGPSLAKRPRVAAEPPAPGGSAPGPEAEARALVSMARGIYPLARAEALRGLAVVLEEMDAGGGAGRGVVECCYACAVDLMRDDDEGVRLAAVRLKYVRRSSLRENTLMAMAMVTKWT

Radius of gyration: 34.46 Å; chains: 1; bounding box: 96×35×103 Å

Organism: Arundo donax (NCBI:txid35708)

Foldseek 3Di:
DDDDDDDDDDDDDDDDDDDDDDDDDDDDDDDDDDDDDPDDPPPDDPPDPPPDPDPPPPDPQLLVLLVVLLVQLPDDDLVSVLVSLVVNLVSVVVCVVVVHDDPVSLVSSLVSLVVQCPPPDPSSVVSSVVSNCSVVVVVVVVVVVVVVVVVVVD